Protein AF-A0A7S4MH62-F1 (afdb_monomer)

Radius of gyration: 43.9 Å; Cα contacts (8 Å, |Δi|>4): 66; chains: 1; bounding box: 117×34×94 Å

Secondary structure (DSSP, 8-state):
-----------------------------------------------SS-----SEEEEE-SSSTT--EEEEEPTTS-EEEEE-----------------

Nearest PDB structures (foldseek):
  9baz-assembly1_B  TM=7.463E-01  e=9.242E-01  Neurospora crassa
  8c91-assembly1_C  TM=3.946E-01  e=3.811E+00  Escherichia coli
  9c3c-assembly1_d  TM=2.521E-01  e=7.056E+00  Oryctolagus cuniculus

Organism: NCBI:txid265563

Solvent-accessible surface area (backbone atoms only — not comparable to full-atom values): 7551 Å² total; per-residue (Å²): 141,86,86,79,89,89,85,84,83,91,82,82,88,84,89,80,90,73,91,76,92,74,77,93,72,84,77,76,75,73,77,72,71,72,72,75,75,75,73,84,81,83,83,84,91,79,83,92,69,79,57,87,52,68,87,48,71,48,77,44,62,81,89,44,88,97,43,66,27,39,44,33,40,30,55,91,75,51,76,48,78,44,80,72,81,80,79,94,75,84,80,78,84,75,79,82,86,73,90,132

Structure (mmCIF, N/CA/C/O backbone):
data_AF-A0A7S4MH62-F1
#
_entry.id   AF-A0A7S4MH62-F1
#
loop_
_atom_site.group_PDB
_atom_site.id
_atom_site.type_symbol
_atom_site.label_atom_id
_atom_site.label_alt_id
_atom_site.label_comp_id
_atom_site.label_asym_id
_atom_site.label_entity_id
_atom_site.label_seq_id
_atom_site.pdbx_PDB_ins_code
_atom_site.Cartn_x
_atom_site.Cartn_y
_atom_site.Cartn_z
_atom_site.occupancy
_atom_site.B_iso_or_equiv
_atom_site.auth_seq_id
_atom_site.auth_comp_id
_atom_site.auth_asym_id
_atom_site.auth_atom_id
_atom_site.pdbx_PDB_model_num
ATOM 1 N N . ALA A 1 1 ? 18.637 -13.936 -69.539 1.00 49.28 1 ALA A N 1
ATOM 2 C CA . ALA A 1 1 ? 19.839 -13.771 -70.380 1.00 49.28 1 ALA A CA 1
ATOM 3 C C . ALA A 1 1 ? 20.825 -12.861 -69.649 1.00 49.28 1 ALA A C 1
ATOM 5 O O . ALA A 1 1 ? 20.442 -11.755 -69.297 1.00 49.28 1 ALA A O 1
ATOM 6 N N . ARG A 1 2 ? 22.038 -13.340 -69.341 1.00 58.28 2 ARG A N 1
ATOM 7 C CA . ARG A 1 2 ? 23.136 -12.544 -68.757 1.00 58.28 2 ARG A CA 1
ATOM 8 C C . ARG A 1 2 ? 24.295 -12.514 -69.757 1.00 58.28 2 ARG A C 1
ATOM 10 O O . ARG A 1 2 ? 24.668 -13.584 -70.233 1.00 58.28 2 ARG A O 1
ATOM 17 N N . PRO A 1 3 ? 24.888 -11.345 -70.011 1.00 51.72 3 PRO A N 1
ATOM 18 C CA . PRO A 1 3 ? 26.290 -11.241 -70.414 1.00 51.72 3 PRO A CA 1
ATOM 19 C C . PRO A 1 3 ? 27.012 -10.219 -69.509 1.00 51.72 3 PRO A C 1
ATOM 21 O O . PRO A 1 3 ? 26.369 -9.414 -68.848 1.00 51.72 3 PRO A O 1
ATOM 24 N N . ALA A 1 4 ? 28.327 -10.136 -69.382 1.00 48.19 4 ALA A N 1
ATOM 25 C CA . ALA A 1 4 ? 29.449 -10.988 -69.731 1.00 48.19 4 ALA A CA 1
ATOM 26 C C . ALA A 1 4 ? 30.578 -10.588 -68.761 1.00 48.19 4 ALA A C 1
ATOM 28 O O . ALA A 1 4 ? 30.676 -9.436 -68.337 1.00 48.19 4 ALA A O 1
ATOM 29 N N . SER A 1 5 ? 31.411 -11.552 -68.389 1.00 50.75 5 SER A N 1
ATOM 30 C CA . SER A 1 5 ? 32.606 -11.351 -67.577 1.00 50.75 5 SER A CA 1
ATOM 31 C C . SER A 1 5 ? 33.670 -10.581 -68.361 1.00 50.75 5 SER A C 1
ATOM 33 O O . SER A 1 5 ? 34.098 -11.048 -69.414 1.00 50.75 5 SER A O 1
ATOM 35 N N . ASN A 1 6 ? 34.156 -9.462 -67.819 1.00 52.97 6 ASN A N 1
ATOM 36 C CA . ASN A 1 6 ? 35.371 -8.815 -68.310 1.00 52.97 6 ASN A CA 1
ATOM 37 C C . ASN A 1 6 ? 36.582 -9.306 -67.510 1.00 52.97 6 ASN A C 1
ATOM 39 O O . ASN A 1 6 ? 36.717 -9.053 -66.315 1.00 52.97 6 ASN A O 1
ATOM 43 N N . ARG A 1 7 ? 37.448 -10.039 -68.211 1.00 52.00 7 ARG A N 1
ATOM 44 C CA . ARG A 1 7 ? 38.735 -10.582 -67.777 1.00 52.00 7 ARG A CA 1
ATOM 45 C C . ARG A 1 7 ? 39.828 -9.877 -68.583 1.00 52.00 7 ARG A C 1
ATOM 47 O O . ARG A 1 7 ? 39.951 -10.156 -69.766 1.00 52.00 7 ARG A O 1
ATOM 54 N N . TYR A 1 8 ? 40.631 -9.034 -67.940 1.00 47.50 8 TYR A N 1
ATOM 55 C CA . TYR A 1 8 ? 41.924 -8.537 -68.438 1.00 47.50 8 TYR A CA 1
ATOM 56 C C . TYR A 1 8 ? 42.831 -8.373 -67.207 1.00 47.50 8 TYR A C 1
ATOM 58 O O . TYR A 1 8 ? 42.477 -7.654 -66.283 1.00 47.50 8 TYR A O 1
ATOM 66 N N . GLN A 1 9 ? 43.797 -9.264 -66.971 1.00 56.19 9 GLN A N 1
ATOM 67 C CA . GLN A 1 9 ? 45.132 -9.402 -67.583 1.00 56.19 9 GLN A CA 1
ATOM 68 C C . GLN A 1 9 ? 46.219 -8.881 -66.628 1.00 56.19 9 GLN A C 1
ATOM 70 O O . GLN A 1 9 ? 46.531 -7.699 -66.547 1.00 56.19 9 GLN A O 1
ATOM 75 N N . HIS A 1 10 ? 46.773 -9.853 -65.905 1.00 49.59 10 HIS A N 1
ATOM 76 C CA . HIS A 1 10 ? 48.007 -9.827 -65.131 1.00 49.59 10 HIS A CA 1
ATOM 77 C C . HIS A 1 10 ? 49.167 -9.240 -65.950 1.00 49.59 10 HIS A C 1
ATOM 79 O O . HIS A 1 10 ? 49.477 -9.771 -67.011 1.00 49.59 10 HIS A O 1
ATOM 85 N N . HIS A 1 11 ? 49.850 -8.218 -65.434 1.00 54.53 11 HIS A N 1
ATOM 86 C CA . HIS A 1 11 ? 51.211 -7.870 -65.853 1.00 54.53 11 HIS A CA 1
ATOM 87 C C . HIS A 1 11 ? 52.087 -7.835 -64.599 1.00 54.53 11 HIS A C 1
ATOM 89 O O . HIS A 1 11 ? 51.821 -7.083 -63.664 1.00 54.53 11 HIS A O 1
ATOM 95 N N . GLN A 1 12 ? 53.082 -8.720 -64.553 1.00 50.81 12 GLN A N 1
ATOM 96 C CA . GLN A 1 12 ? 54.107 -8.777 -63.515 1.00 50.81 12 GLN A CA 1
ATOM 97 C C . GLN A 1 12 ? 55.480 -8.407 -64.107 1.00 50.81 12 GLN A C 1
ATOM 99 O O . GLN A 1 12 ? 55.818 -8.887 -65.186 1.00 50.81 12 GLN A O 1
ATOM 104 N N . GLN A 1 13 ? 56.266 -7.700 -63.274 1.00 44.28 13 GLN A N 1
ATOM 105 C CA . GLN A 1 13 ? 57.746 -7.613 -63.177 1.00 44.28 13 GLN A CA 1
ATOM 106 C C . GLN A 1 13 ? 58.492 -6.507 -63.966 1.00 44.28 13 GLN A C 1
ATOM 108 O O . GLN A 1 13 ? 57.982 -6.078 -64.997 1.00 44.28 13 GLN A O 1
ATOM 113 N N . PRO A 1 14 ? 59.720 -6.076 -63.551 1.00 50.12 14 PRO A N 1
ATOM 114 C CA . PRO A 1 14 ? 60.541 -6.492 -62.394 1.00 50.12 14 PRO A CA 1
ATOM 115 C C . PRO A 1 14 ? 61.070 -5.359 -61.472 1.00 50.12 14 PRO A C 1
ATOM 117 O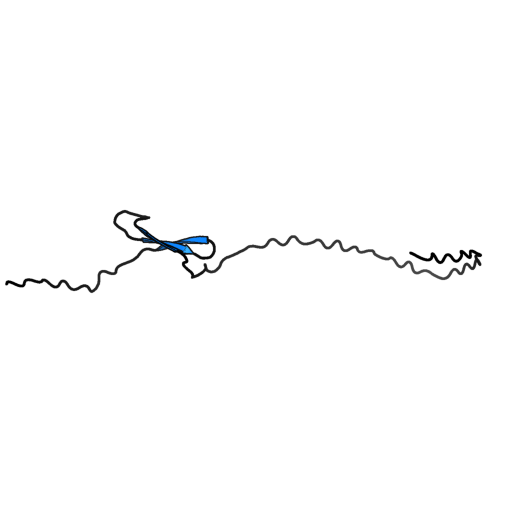 O . PRO A 1 14 ? 61.002 -4.166 -61.755 1.00 50.12 14 PRO A O 1
ATOM 120 N N . ASN A 1 15 ? 61.647 -5.810 -60.351 1.00 42.16 15 ASN A N 1
ATOM 121 C CA . ASN A 1 15 ? 62.368 -5.068 -59.315 1.00 42.16 15 ASN A CA 1
ATOM 122 C C . ASN A 1 15 ? 63.586 -4.277 -59.831 1.00 42.16 15 ASN A C 1
ATOM 124 O O . ASN A 1 15 ? 64.494 -4.865 -60.418 1.00 42.16 15 ASN A O 1
ATOM 128 N N . HIS A 1 16 ? 63.707 -3.006 -59.430 1.00 52.31 16 HIS A N 1
ATOM 129 C CA . HIS A 1 16 ? 65.003 -2.330 -59.334 1.00 52.31 16 HIS A CA 1
ATOM 130 C C . HIS A 1 16 ? 65.352 -2.027 -57.880 1.00 52.31 16 HIS A C 1
ATOM 132 O O . HIS A 1 16 ? 64.758 -1.193 -57.201 1.00 52.31 16 HIS A O 1
ATOM 138 N N . HIS A 1 17 ? 66.360 -2.765 -57.437 1.00 49.94 17 HIS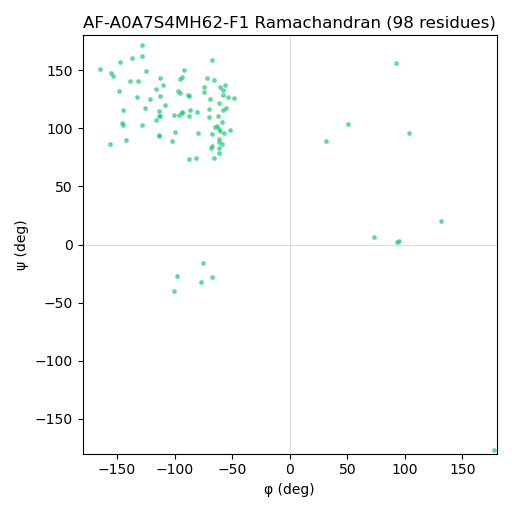 A N 1
ATOM 139 C CA . HIS A 1 17 ? 67.082 -2.643 -56.190 1.00 49.94 17 HIS A CA 1
ATOM 140 C C . HIS A 1 17 ? 67.704 -1.243 -56.079 1.00 49.94 17 HIS A C 1
ATOM 142 O O . HIS A 1 17 ? 68.592 -0.887 -56.854 1.00 49.94 17 HIS A O 1
ATOM 148 N N . ARG A 1 18 ? 67.274 -0.444 -55.100 1.00 50.00 18 ARG A N 1
ATOM 149 C CA . ARG A 1 18 ? 68.056 0.711 -54.654 1.00 50.00 18 ARG A CA 1
ATOM 150 C C . ARG A 1 18 ? 67.944 0.853 -53.145 1.00 50.00 18 ARG A C 1
ATOM 152 O O . ARG A 1 18 ? 67.058 1.523 -52.627 1.00 50.00 18 ARG A O 1
ATOM 159 N N . GLN A 1 19 ? 68.870 0.199 -52.453 1.00 51.53 19 GLN A N 1
ATOM 160 C CA . GLN A 1 19 ? 69.159 0.489 -51.058 1.00 51.53 19 GLN A CA 1
ATOM 161 C C . GLN A 1 19 ? 69.654 1.937 -50.955 1.00 51.53 19 GLN A C 1
ATOM 163 O O . GLN A 1 19 ? 70.642 2.319 -51.584 1.00 51.53 19 GLN A O 1
ATOM 168 N N . LYS A 1 20 ? 68.953 2.750 -50.166 1.00 50.22 20 LYS A N 1
ATOM 169 C CA . LYS A 1 20 ? 69.487 3.986 -49.601 1.00 50.22 20 LYS A CA 1
ATOM 170 C C . LYS A 1 20 ? 69.238 3.956 -48.104 1.00 50.22 20 LYS A C 1
ATOM 172 O O . LYS A 1 20 ? 68.123 4.164 -47.642 1.00 50.22 20 LYS A O 1
ATOM 177 N N . SER A 1 21 ? 70.304 3.661 -47.380 1.00 50.91 21 SER A N 1
ATOM 178 C CA . SER A 1 21 ? 70.409 3.811 -45.940 1.00 50.91 21 SER A CA 1
ATOM 179 C C . SER A 1 21 ? 70.449 5.299 -45.608 1.00 50.91 21 SER A C 1
ATOM 181 O O . SER A 1 21 ? 71.407 5.970 -45.984 1.00 50.91 21 SER A O 1
ATOM 183 N N . THR A 1 22 ? 69.456 5.811 -44.886 1.00 47.34 22 THR A N 1
ATOM 184 C CA . THR A 1 22 ? 69.601 7.052 -44.115 1.00 47.34 22 THR A CA 1
ATOM 185 C C . THR A 1 22 ? 68.785 6.952 -42.831 1.00 47.34 22 THR A C 1
ATOM 187 O O . THR A 1 22 ? 67.566 6.848 -42.876 1.00 47.34 22 THR A O 1
ATOM 190 N N . SER A 1 23 ? 69.519 6.980 -41.716 1.00 43.53 23 SER A N 1
ATOM 191 C CA . SER A 1 23 ? 69.148 7.524 -40.404 1.00 43.53 23 SER A CA 1
ATOM 192 C C . SER A 1 23 ? 67.814 7.099 -39.778 1.00 43.53 23 SER A C 1
ATOM 194 O O . SER A 1 23 ? 66.765 7.661 -40.065 1.00 43.53 23 SER A O 1
ATOM 196 N N . SER A 1 24 ? 67.923 6.199 -38.796 1.00 53.28 24 SER A N 1
ATOM 197 C CA . SER A 1 24 ? 67.531 6.474 -37.405 1.00 53.28 24 SER A CA 1
ATOM 198 C C . SER A 1 24 ? 66.359 7.448 -37.217 1.00 53.28 24 SER A C 1
ATOM 200 O O . SER A 1 24 ? 66.561 8.632 -36.965 1.00 53.28 24 SER A O 1
ATOM 202 N N . SER A 1 25 ? 65.156 6.896 -37.205 1.00 43.53 25 SER A N 1
ATOM 203 C CA . SER A 1 25 ? 64.220 7.145 -36.116 1.00 43.53 25 SER A CA 1
ATOM 204 C C . SER A 1 25 ? 63.459 5.849 -35.935 1.00 43.53 25 SER A C 1
ATOM 206 O O . SER A 1 25 ? 62.614 5.494 -36.751 1.00 43.53 25 SER A O 1
ATOM 208 N N . ALA A 1 26 ? 63.821 5.092 -34.901 1.00 52.81 26 ALA A N 1
ATOM 209 C CA . ALA A 1 26 ? 62.872 4.157 -34.340 1.00 52.81 26 ALA A CA 1
ATOM 210 C C . ALA A 1 26 ? 61.700 5.022 -33.868 1.00 52.81 26 ALA A C 1
ATOM 212 O O . ALA A 1 26 ? 61.773 5.651 -32.815 1.00 52.81 26 ALA A O 1
ATOM 213 N N . GLU A 1 27 ? 60.651 5.120 -34.683 1.00 51.66 27 GLU A N 1
ATOM 214 C CA . GLU A 1 27 ? 59.328 5.357 -34.138 1.00 51.66 27 GLU A CA 1
ATOM 215 C C . GLU A 1 27 ? 59.058 4.151 -33.249 1.00 51.66 27 GLU A C 1
ATOM 217 O O . GLU A 1 27 ? 58.611 3.091 -33.690 1.00 51.66 27 GLU A O 1
ATOM 222 N N . SER A 1 28 ? 59.431 4.292 -31.981 1.00 49.69 28 SER A N 1
ATOM 223 C CA . SER A 1 28 ? 58.817 3.545 -30.907 1.00 49.69 28 SER A CA 1
ATOM 224 C C . SER A 1 28 ? 57.342 3.910 -30.975 1.00 49.69 28 SER A C 1
ATOM 226 O O . SER A 1 28 ? 56.903 4.876 -30.358 1.00 49.69 28 SER A O 1
ATOM 228 N N . VAL A 1 29 ? 56.582 3.182 -31.795 1.00 57.34 29 VAL A N 1
ATOM 229 C CA . VAL A 1 29 ? 55.134 3.137 -31.671 1.00 57.34 29 VAL A CA 1
ATOM 230 C C . VAL A 1 29 ? 54.911 2.426 -30.353 1.00 57.34 29 VAL A C 1
ATOM 232 O O . VAL A 1 29 ? 54.803 1.204 -30.270 1.00 57.34 29 VAL A O 1
ATOM 235 N N . GLU A 1 30 ? 54.949 3.218 -29.292 1.00 55.06 30 GLU A N 1
ATOM 236 C CA . GLU A 1 30 ? 54.401 2.865 -28.012 1.00 55.06 30 GLU A CA 1
ATOM 237 C C . GLU A 1 30 ? 52.912 2.668 -28.283 1.00 55.06 30 GLU A C 1
ATOM 239 O O . GLU A 1 30 ? 52.107 3.597 -28.234 1.00 55.06 30 GLU A O 1
ATOM 244 N N . THR A 1 31 ? 52.532 1.445 -28.656 1.00 54.88 31 THR A N 1
ATOM 245 C CA . THR A 1 31 ? 51.161 0.987 -28.500 1.00 54.88 31 THR A CA 1
ATOM 246 C C . THR A 1 31 ? 50.913 0.932 -27.001 1.00 54.88 31 THR A C 1
ATOM 248 O O . THR A 1 31 ? 50.855 -0.139 -26.400 1.00 54.88 31 THR A O 1
ATOM 251 N N . MET A 1 32 ? 50.746 2.105 -26.389 1.00 56.38 32 MET A N 1
ATOM 252 C CA . MET A 1 32 ? 49.836 2.260 -25.278 1.00 56.38 32 MET A CA 1
ATOM 253 C C . MET A 1 32 ? 48.458 1.919 -25.842 1.00 56.38 32 MET A C 1
ATOM 255 O O . MET A 1 32 ? 47.641 2.786 -26.147 1.00 56.38 32 MET A O 1
ATOM 259 N N . ALA A 1 33 ? 48.179 0.622 -25.976 1.00 57.56 33 ALA A N 1
ATOM 260 C CA . ALA A 1 33 ? 46.844 0.155 -25.691 1.00 57.56 33 ALA A CA 1
ATOM 261 C C . ALA A 1 33 ? 46.649 0.489 -24.213 1.00 57.56 33 ALA A C 1
ATOM 263 O O . ALA A 1 33 ? 46.927 -0.324 -23.332 1.00 57.56 33 ALA A O 1
ATOM 264 N N . ALA A 1 34 ? 46.267 1.741 -23.943 1.00 59.12 34 ALA A N 1
ATOM 265 C CA . ALA A 1 34 ? 45.575 2.086 -22.729 1.00 59.12 34 ALA A CA 1
ATOM 266 C C . ALA A 1 34 ? 44.419 1.099 -22.699 1.00 59.12 34 ALA A C 1
ATOM 268 O O . ALA A 1 34 ? 43.471 1.240 -23.461 1.00 59.12 34 ALA A O 1
ATOM 269 N N . ASN A 1 35 ? 44.575 0.022 -21.934 1.00 60.00 35 ASN A N 1
ATOM 270 C CA . ASN A 1 35 ? 43.468 -0.821 -21.558 1.00 60.00 35 ASN A CA 1
ATOM 271 C C . ASN A 1 35 ? 42.552 0.153 -20.822 1.00 60.00 35 ASN A C 1
ATOM 273 O O . ASN A 1 35 ? 42.957 0.598 -19.741 1.00 60.00 35 ASN A O 1
ATOM 277 N N . PRO A 1 36 ? 41.422 0.609 -21.405 1.00 63.22 36 PRO A N 1
ATOM 278 C CA . PRO A 1 36 ? 40.518 1.408 -20.618 1.00 63.22 36 PRO A CA 1
ATOM 279 C C . PRO A 1 36 ? 40.039 0.427 -19.561 1.00 63.22 36 PRO A C 1
ATOM 281 O O . PRO A 1 36 ? 39.241 -0.461 -19.844 1.00 63.22 36 PRO A O 1
ATOM 284 N N . THR A 1 37 ? 40.605 0.515 -18.360 1.00 64.56 37 THR A N 1
ATOM 285 C CA . THR A 1 37 ? 40.038 -0.119 -17.185 1.00 64.56 37 THR A CA 1
ATOM 286 C C . THR A 1 37 ? 38.646 0.472 -17.108 1.00 64.56 37 THR A C 1
ATOM 288 O O . THR A 1 37 ? 38.484 1.624 -16.703 1.00 64.56 37 THR A O 1
ATOM 291 N N . VAL A 1 38 ? 37.665 -0.247 -17.651 1.00 67.56 38 VAL A N 1
ATOM 292 C CA . VAL A 1 38 ? 36.276 0.171 -17.618 1.00 67.56 38 VAL A CA 1
ATOM 293 C C . VAL A 1 38 ? 35.929 0.083 -16.148 1.00 67.56 38 VAL A C 1
ATOM 295 O O . VAL A 1 38 ? 35.711 -1.003 -15.620 1.00 67.56 38 VAL A O 1
ATOM 298 N N . SER A 1 39 ? 36.033 1.211 -15.454 1.00 75.12 39 SER A N 1
ATOM 299 C CA . SER A 1 39 ? 35.696 1.287 -14.045 1.00 75.12 39 SER A CA 1
ATOM 300 C C . SER A 1 39 ? 34.262 0.795 -13.909 1.00 75.12 39 SER A C 1
ATOM 302 O O . SER A 1 39 ? 33.354 1.374 -14.507 1.00 75.12 39 SER A O 1
ATOM 304 N N . GLU A 1 40 ? 34.059 -0.297 -13.175 1.00 84.88 40 GLU A N 1
ATOM 305 C CA . GLU A 1 40 ? 32.719 -0.802 -12.905 1.00 84.88 40 GLU A CA 1
ATOM 306 C C . GLU A 1 40 ? 31.950 0.262 -12.117 1.00 84.88 40 GLU A C 1
ATOM 308 O O . GLU A 1 40 ? 32.251 0.550 -10.956 1.00 84.88 40 GLU A O 1
ATOM 313 N N . LEU A 1 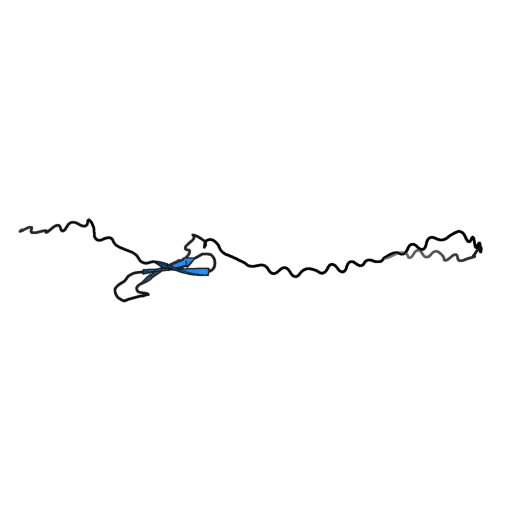41 ? 30.960 0.877 -12.761 1.00 84.94 41 LEU A N 1
ATOM 314 C CA . LEU A 1 41 ? 30.076 1.829 -12.106 1.00 84.94 41 LEU A CA 1
ATOM 315 C C . LEU A 1 41 ? 29.012 1.055 -11.328 1.00 84.94 41 LEU A C 1
ATOM 317 O O . LEU A 1 41 ? 28.158 0.389 -11.911 1.00 84.94 41 LEU A O 1
ATOM 321 N N . LYS A 1 42 ? 29.048 1.170 -10.000 1.00 89.19 42 LYS A N 1
ATOM 322 C CA . LYS A 1 42 ? 27.963 0.715 -9.126 1.00 89.19 42 LYS A CA 1
ATOM 323 C C . LYS A 1 42 ? 27.039 1.893 -8.857 1.00 89.19 42 LYS A C 1
ATOM 325 O O . LYS A 1 42 ? 27.448 2.870 -8.234 1.00 89.19 42 LYS A O 1
ATOM 330 N N . LEU A 1 43 ? 25.810 1.803 -9.350 1.00 92.81 43 LEU A N 1
ATOM 331 C CA . LEU A 1 43 ? 24.778 2.810 -9.127 1.00 92.81 43 LEU A CA 1
ATOM 332 C C . LEU A 1 43 ? 23.900 2.402 -7.943 1.00 92.81 43 LEU A C 1
ATOM 334 O O . LEU A 1 43 ? 23.585 1.225 -7.776 1.00 92.81 43 LEU A O 1
ATOM 338 N N . LEU A 1 44 ? 23.501 3.390 -7.144 1.00 95.50 44 LEU A N 1
ATOM 339 C CA . LEU A 1 44 ? 22.498 3.239 -6.098 1.00 95.50 44 LEU A CA 1
ATOM 340 C C . LEU A 1 44 ? 21.230 3.959 -6.548 1.00 95.50 44 LEU A C 1
ATOM 342 O O . LEU A 1 44 ? 21.259 5.168 -6.777 1.00 95.50 44 LEU A O 1
ATOM 346 N N . ASP A 1 45 ? 20.137 3.213 -6.663 1.00 92.94 45 ASP A N 1
ATOM 347 C CA . ASP A 1 45 ? 18.825 3.785 -6.941 1.00 92.94 45 ASP A CA 1
ATOM 348 C C . ASP A 1 45 ? 18.142 4.189 -5.627 1.00 92.94 45 ASP A C 1
ATOM 350 O O . ASP A 1 45 ? 18.064 3.398 -4.684 1.00 92.94 45 ASP A O 1
ATOM 354 N N . LEU A 1 46 ? 17.683 5.439 -5.552 1.00 94.12 46 LEU A N 1
ATOM 355 C CA . LEU A 1 46 ? 17.034 6.022 -4.381 1.00 94.12 46 LEU A CA 1
ATOM 356 C C . LEU A 1 46 ? 15.764 6.753 -4.804 1.00 94.12 46 LEU A C 1
ATOM 358 O O . LEU A 1 46 ? 15.791 7.673 -5.619 1.00 94.12 46 LEU A O 1
ATOM 362 N N . THR A 1 47 ? 14.650 6.412 -4.158 1.00 90.81 47 THR A N 1
ATOM 363 C CA . THR A 1 47 ? 13.393 7.153 -4.295 1.00 90.81 47 THR A CA 1
ATOM 364 C C . THR A 1 47 ? 13.263 8.155 -3.152 1.00 90.81 47 THR A C 1
ATOM 366 O O . THR A 1 47 ? 13.069 7.767 -2.005 1.00 90.81 47 THR A O 1
ATOM 369 N N . LEU A 1 48 ? 13.344 9.454 -3.458 1.00 92.56 48 LEU A N 1
ATOM 370 C CA . LEU A 1 48 ? 13.205 10.516 -2.448 1.00 92.56 48 LEU A CA 1
ATOM 371 C C . LEU A 1 48 ? 11.749 10.753 -2.029 1.00 92.56 48 LEU A C 1
ATOM 373 O O . LEU A 1 48 ? 11.475 11.144 -0.897 1.00 92.56 48 LEU A O 1
ATOM 377 N N . LYS A 1 49 ? 10.809 10.549 -2.955 1.00 90.69 49 LYS A N 1
ATOM 378 C CA . LYS A 1 49 ? 9.372 10.674 -2.717 1.00 90.69 49 LYS A CA 1
ATOM 379 C C . LYS A 1 49 ? 8.622 9.697 -3.610 1.00 90.69 49 LYS A C 1
ATOM 381 O O . LYS A 1 49 ? 8.873 9.646 -4.812 1.00 90.69 49 LYS A O 1
ATOM 386 N N . HIS A 1 50 ? 7.689 8.953 -3.027 1.00 87.25 50 HIS A N 1
ATOM 387 C CA . HIS A 1 50 ? 6.826 8.048 -3.781 1.00 87.25 50 HIS A CA 1
ATOM 388 C C . HIS A 1 50 ? 5.863 8.804 -4.705 1.00 87.25 50 HIS A C 1
ATOM 390 O O . HIS A 1 50 ? 5.560 9.986 -4.500 1.00 87.25 50 HIS A O 1
ATOM 396 N N . ALA A 1 51 ? 5.362 8.111 -5.730 1.00 89.00 51 ALA A N 1
ATOM 397 C CA . ALA A 1 51 ? 4.369 8.679 -6.628 1.00 89.00 51 ALA A CA 1
ATOM 398 C C . ALA A 1 51 ? 3.095 9.057 -5.857 1.00 89.00 51 ALA A C 1
ATOM 400 O O . ALA A 1 51 ? 2.579 8.280 -5.057 1.00 89.00 51 ALA A O 1
ATOM 401 N N . GLY A 1 52 ? 2.555 10.246 -6.133 1.00 88.00 52 GLY A N 1
ATOM 402 C CA . GLY A 1 52 ? 1.358 10.743 -5.446 1.00 88.00 52 GLY A CA 1
ATOM 403 C C . GLY A 1 52 ? 0.046 10.087 -5.893 1.00 88.00 52 GLY A C 1
ATOM 404 O O . GLY A 1 52 ? -0.955 10.201 -5.193 1.00 88.00 52 GLY A O 1
ATOM 405 N N . SER A 1 53 ? 0.034 9.401 -7.039 1.00 95.50 53 SER A N 1
ATOM 406 C CA . SER A 1 53 ? -1.174 8.779 -7.596 1.00 95.50 53 SER A CA 1
ATOM 407 C C . SER A 1 53 ? -1.572 7.505 -6.842 1.00 95.50 53 SER A C 1
ATOM 409 O O . SER A 1 53 ? -0.722 6.649 -6.573 1.00 95.50 53 SER A O 1
ATOM 411 N N . ILE A 1 54 ? -2.871 7.375 -6.551 1.00 96.00 54 ILE A N 1
ATOM 412 C CA . ILE A 1 54 ? -3.510 6.195 -5.948 1.00 96.00 54 ILE A CA 1
ATOM 413 C C . ILE A 1 54 ? -4.458 5.572 -6.988 1.00 96.00 54 ILE A C 1
ATOM 415 O O . ILE A 1 54 ? -5.601 6.012 -7.101 1.00 96.00 54 ILE A O 1
ATOM 419 N N . PRO A 1 55 ? -4.008 4.585 -7.784 1.00 96.19 55 PRO A N 1
ATOM 420 C CA . PRO A 1 55 ? -4.856 3.901 -8.766 1.00 96.19 55 PRO A CA 1
ATOM 421 C C . PRO A 1 55 ? -5.974 3.041 -8.161 1.00 96.19 55 PRO A C 1
ATOM 423 O O . PRO A 1 55 ? -6.981 2.814 -8.824 1.00 96.19 55 PRO A O 1
ATOM 426 N N . SER A 1 56 ? -5.791 2.515 -6.947 1.00 97.06 56 SER A N 1
ATOM 427 C CA . SER A 1 56 ? -6.780 1.665 -6.280 1.00 97.06 56 SER A CA 1
ATOM 428 C C . SER A 1 56 ? -6.641 1.755 -4.765 1.00 97.06 56 SER A C 1
ATOM 430 O O . SER A 1 56 ? -5.527 1.871 -4.239 1.00 97.06 56 SER A O 1
ATOM 432 N N . SER A 1 57 ? -7.775 1.682 -4.073 1.00 97.44 57 SER A N 1
ATOM 433 C CA . SER A 1 57 ? -7.849 1.626 -2.620 1.00 97.44 57 SER A CA 1
ATOM 434 C C . SER A 1 57 ? -9.044 0.803 -2.150 1.00 97.44 57 SER A C 1
ATOM 436 O O . SER A 1 57 ? -10.027 0.616 -2.869 1.00 97.44 57 SER A O 1
ATOM 438 N N . VAL A 1 58 ? -8.949 0.306 -0.920 1.00 97.69 58 VAL A N 1
ATOM 439 C CA . VAL A 1 58 ? -10.017 -0.419 -0.233 1.00 97.69 58 VAL A CA 1
ATOM 440 C C . VAL A 1 58 ? -10.079 0.028 1.224 1.00 97.69 58 VAL A C 1
ATOM 442 O O . VAL A 1 58 ? -9.045 0.267 1.851 1.00 97.69 58 VAL A O 1
ATOM 445 N N . MET A 1 59 ? -11.296 0.160 1.752 1.00 97.25 59 MET A N 1
ATOM 446 C CA . MET A 1 59 ? -11.523 0.415 3.174 1.00 97.25 59 MET A CA 1
ATOM 447 C C . MET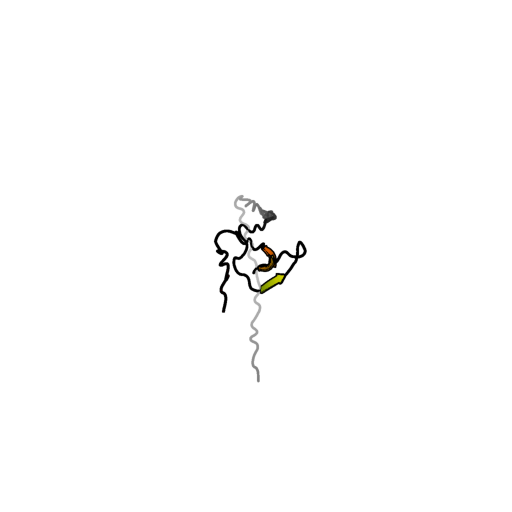 A 1 59 ? -11.747 -0.892 3.926 1.00 97.25 59 MET A C 1
ATOM 449 O O . MET A 1 59 ? -12.366 -1.817 3.397 1.00 97.25 59 MET A O 1
ATOM 453 N N . GLY A 1 60 ? -11.264 -0.958 5.160 1.00 95.81 60 GLY A N 1
ATOM 454 C CA . GLY A 1 60 ? -11.457 -2.118 6.015 1.00 95.81 60 GLY A CA 1
ATOM 455 C C . GLY A 1 60 ? -10.760 -1.990 7.359 1.00 95.81 60 GLY A C 1
ATOM 456 O O . GLY A 1 60 ? -10.152 -0.972 7.681 1.00 95.81 60 GLY A O 1
ATOM 457 N N . GLU A 1 61 ? -10.858 -3.057 8.143 1.00 95.69 61 GLU A N 1
ATOM 458 C CA . GLU A 1 61 ? -10.209 -3.180 9.445 1.00 95.69 61 GLU A CA 1
ATOM 459 C C . GLU A 1 61 ? -8.941 -4.019 9.277 1.00 95.69 61 GLU A C 1
ATOM 461 O O . GLU A 1 61 ? -9.008 -5.247 9.218 1.00 95.69 61 GLU A O 1
ATOM 466 N N . PHE A 1 62 ? -7.785 -3.365 9.136 1.00 96.12 62 PHE A N 1
ATOM 467 C CA . PHE A 1 62 ? -6.528 -4.059 8.832 1.00 96.12 62 PHE A CA 1
ATOM 468 C C . PHE A 1 62 ? -5.652 -4.244 10.070 1.00 96.12 62 PHE A C 1
ATOM 470 O O . PHE A 1 62 ? -5.046 -5.302 10.235 1.00 96.12 62 PHE A O 1
ATOM 477 N N . THR A 1 63 ? -5.580 -3.244 10.953 1.00 95.25 63 THR A N 1
ATOM 478 C CA . THR A 1 63 ? -4.735 -3.315 12.159 1.00 95.25 63 THR A CA 1
ATOM 479 C C . THR A 1 63 ? -5.484 -3.708 13.425 1.00 95.25 63 THR A C 1
ATOM 481 O O . THR A 1 63 ? -4.872 -4.233 14.353 1.00 95.25 63 THR A O 1
ATOM 484 N N . SER A 1 64 ? -6.788 -3.432 13.508 1.00 92.44 64 SER A N 1
ATOM 485 C CA . SER A 1 64 ? -7.603 -3.745 14.687 1.00 92.44 64 SER A CA 1
ATOM 486 C C . SER A 1 64 ? -9.095 -3.671 14.389 1.00 92.44 64 SER A C 1
ATOM 488 O O . SER A 1 64 ? -9.532 -2.891 13.545 1.00 92.44 64 SER A O 1
ATOM 490 N N . THR A 1 65 ? -9.874 -4.463 15.125 1.00 94.62 65 THR A N 1
ATOM 491 C CA . THR A 1 65 ? -11.332 -4.492 15.001 1.00 94.62 65 THR A CA 1
ATOM 492 C C . THR A 1 65 ? -11.964 -3.168 15.428 1.00 94.62 65 THR A C 1
ATOM 494 O O . THR A 1 65 ? -11.530 -2.547 16.401 1.00 94.62 65 THR A O 1
ATOM 497 N N . GLY A 1 66 ? -12.999 -2.737 14.710 1.00 89.88 66 GLY A N 1
ATOM 498 C CA . GLY A 1 66 ? -13.700 -1.475 14.947 1.00 89.88 66 GLY A CA 1
ATOM 499 C C . GLY A 1 66 ? -12.920 -0.231 14.514 1.00 89.88 66 GLY A C 1
ATOM 500 O O . GLY A 1 66 ? -13.357 0.885 14.796 1.00 89.88 66 GLY A O 1
ATOM 501 N N . ARG A 1 67 ? -11.767 -0.389 13.847 1.00 89.81 67 ARG A N 1
ATOM 502 C CA . ARG A 1 67 ? -10.984 0.723 13.294 1.00 89.81 67 ARG A CA 1
ATOM 503 C C . ARG A 1 67 ? -10.922 0.639 11.776 1.00 89.81 67 ARG A C 1
ATOM 505 O O . ARG A 1 67 ? -10.196 -0.180 11.225 1.00 89.81 67 ARG A O 1
ATOM 512 N N . GLN A 1 68 ? -11.655 1.535 11.121 1.00 93.56 68 GLN A N 1
ATOM 513 C CA . GLN A 1 68 ? -11.622 1.685 9.669 1.00 93.56 68 GLN A CA 1
ATOM 514 C C . GLN A 1 68 ? -10.341 2.388 9.209 1.00 93.56 68 GLN A C 1
ATOM 516 O O . GLN A 1 68 ? -9.956 3.443 9.719 1.00 93.56 68 GLN A O 1
ATOM 521 N N . GLU A 1 69 ? -9.699 1.793 8.216 1.00 96.44 69 GLU A N 1
ATOM 522 C CA . GLU A 1 69 ? -8.445 2.221 7.608 1.00 96.44 69 GLU A CA 1
ATOM 523 C C . GLU A 1 69 ? -8.551 2.089 6.081 1.00 96.44 69 GLU A C 1
ATOM 525 O O . GLU A 1 69 ? -9.407 1.370 5.562 1.00 96.44 69 GLU A O 1
ATOM 530 N N . ILE A 1 70 ? -7.679 2.784 5.348 1.00 97.56 70 ILE A N 1
ATOM 531 C CA . ILE A 1 70 ? -7.624 2.729 3.882 1.00 97.56 70 ILE A CA 1
ATOM 532 C C . ILE A 1 70 ? -6.311 2.074 3.469 1.00 97.56 70 ILE A C 1
ATOM 534 O O . ILE A 1 70 ? -5.244 2.651 3.681 1.00 97.56 70 ILE A O 1
ATOM 538 N N . ALA A 1 71 ? -6.384 0.906 2.836 1.00 97.19 71 ALA A N 1
ATOM 539 C CA . ALA A 1 71 ? -5.249 0.308 2.145 1.00 97.19 71 ALA A CA 1
ATOM 540 C C . ALA A 1 71 ? -5.214 0.820 0.700 1.00 97.19 71 ALA A C 1
ATOM 542 O O . ALA A 1 71 ? -6.222 0.771 -0.007 1.00 97.19 71 ALA A O 1
ATOM 543 N N . ALA A 1 72 ? -4.065 1.324 0.257 1.00 97.06 72 ALA A N 1
ATOM 544 C CA . ALA A 1 72 ? -3.896 1.947 -1.050 1.00 97.06 72 ALA A CA 1
ATOM 545 C C . ALA A 1 72 ? -2.658 1.406 -1.769 1.00 97.06 72 ALA A C 1
ATOM 547 O O . ALA A 1 72 ? -1.598 1.226 -1.168 1.00 97.06 72 ALA A O 1
ATOM 548 N N . ILE A 1 73 ? -2.779 1.205 -3.079 1.00 96.25 73 ILE A N 1
ATOM 549 C CA . ILE A 1 73 ? -1.641 0.898 -3.950 1.00 96.25 73 ILE A CA 1
ATOM 550 C C . ILE A 1 73 ? -1.193 2.200 -4.606 1.00 96.25 73 ILE A C 1
ATOM 552 O O . ILE A 1 73 ? -2.019 2.935 -5.146 1.00 96.25 73 ILE A O 1
ATOM 556 N N . ARG A 1 74 ? 0.111 2.481 -4.587 1.00 93.31 74 ARG A N 1
ATOM 557 C CA . ARG A 1 74 ? 0.730 3.600 -5.303 1.00 93.31 74 ARG A CA 1
ATOM 558 C C . ARG A 1 74 ? 1.190 3.184 -6.686 1.00 93.31 74 ARG A C 1
ATOM 560 O O . ARG A 1 74 ? 1.659 2.067 -6.914 1.00 93.31 74 ARG A O 1
ATOM 567 N N . SER A 1 75 ? 1.168 4.148 -7.600 1.00 89.56 75 SER A N 1
ATOM 568 C CA . SER A 1 75 ? 1.937 4.018 -8.840 1.00 89.56 75 SER A CA 1
ATOM 569 C C . SER A 1 75 ? 3.422 3.815 -8.492 1.00 89.56 75 SER A C 1
ATOM 571 O O . SER A 1 75 ? 3.971 4.556 -7.684 1.00 89.56 75 SER A O 1
ATOM 573 N N . GLY A 1 76 ? 4.066 2.789 -9.047 1.00 87.38 76 GLY A N 1
ATOM 574 C CA . GLY A 1 76 ? 5.435 2.407 -8.663 1.00 87.38 76 GLY A CA 1
ATOM 575 C C . GLY A 1 76 ? 5.529 1.304 -7.600 1.00 87.38 76 GLY A C 1
ATOM 576 O O . GLY A 1 76 ? 6.633 0.941 -7.215 1.00 87.38 76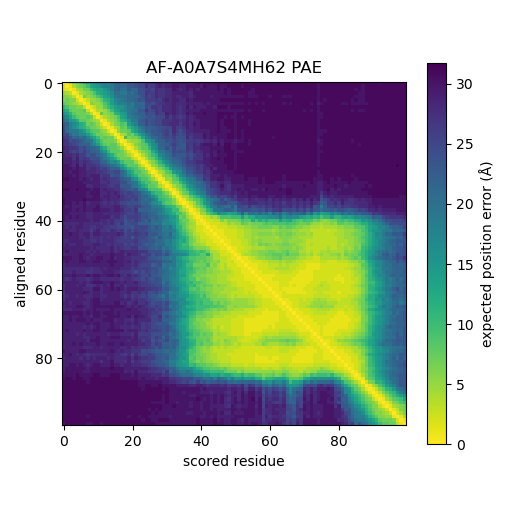 GLY A O 1
ATOM 577 N N . GLY A 1 77 ? 4.401 0.733 -7.162 1.00 88.31 77 GLY A N 1
ATOM 578 C CA . GLY A 1 77 ? 4.373 -0.555 -6.455 1.00 88.31 77 GLY A CA 1
ATOM 579 C C . GLY A 1 77 ? 4.424 -0.488 -4.929 1.00 88.31 77 GLY A C 1
ATOM 580 O O . GLY A 1 77 ? 4.403 -1.534 -4.287 1.00 88.31 77 GLY A O 1
ATOM 581 N N . ALA A 1 78 ? 4.451 0.707 -4.333 1.00 92.69 78 ALA A N 1
ATOM 582 C CA . ALA A 1 78 ? 4.315 0.837 -2.884 1.00 92.69 78 ALA A CA 1
ATOM 583 C C . ALA A 1 78 ? 2.875 0.534 -2.434 1.00 92.69 78 ALA A C 1
ATOM 585 O O . ALA A 1 78 ? 1.911 0.896 -3.115 1.00 92.69 78 ALA A O 1
ATOM 586 N N . VAL A 1 79 ? 2.740 -0.101 -1.270 1.00 94.81 79 VAL A N 1
ATOM 587 C CA . VAL A 1 79 ? 1.462 -0.305 -0.578 1.00 94.81 79 VAL A CA 1
ATOM 588 C C . VAL A 1 79 ? 1.491 0.525 0.696 1.00 94.81 79 VAL A C 1
ATOM 590 O O . VAL A 1 79 ? 2.439 0.438 1.474 1.00 94.81 79 VAL A O 1
ATOM 593 N N . GLU A 1 80 ? 0.463 1.340 0.896 1.00 95.69 80 GLU A N 1
ATOM 594 C CA . GLU A 1 80 ? 0.350 2.254 2.029 1.00 95.69 80 GLU A CA 1
ATOM 595 C C . GLU A 1 80 ? -0.954 2.006 2.789 1.00 95.69 80 GLU A C 1
ATOM 597 O O . GLU A 1 80 ? -1.967 1.618 2.202 1.00 95.69 80 GLU A O 1
ATOM 602 N N . LEU A 1 81 ? -0.924 2.251 4.100 1.00 96.56 81 LEU A N 1
ATOM 603 C CA . LEU A 1 81 ? -2.084 2.152 4.977 1.00 96.56 81 LEU A CA 1
ATOM 604 C C . LEU A 1 81 ? -2.322 3.498 5.662 1.00 96.56 81 LEU A C 1
ATOM 606 O O . LEU A 1 81 ? -1.429 4.030 6.323 1.00 96.56 81 LEU A O 1
ATOM 610 N N . TYR A 1 82 ? -3.533 4.027 5.522 1.00 95.38 82 TYR A N 1
ATOM 611 C CA . TYR A 1 82 ? -3.946 5.289 6.123 1.00 95.38 82 TYR A CA 1
ATOM 612 C C . TYR A 1 82 ? -4.951 5.062 7.235 1.00 95.38 82 TYR A C 1
ATOM 614 O O . TYR A 1 82 ? -5.920 4.318 7.075 1.00 95.38 82 TYR A O 1
ATOM 622 N N . ARG A 1 83 ? -4.761 5.791 8.332 1.00 92.88 83 ARG A N 1
ATOM 623 C CA . ARG A 1 83 ? -5.743 5.898 9.403 1.00 92.88 83 ARG A CA 1
ATOM 624 C C . ARG A 1 83 ? -6.593 7.145 9.198 1.00 92.88 83 ARG A C 1
ATOM 626 O O . ARG A 1 83 ? -6.056 8.233 9.010 1.00 92.88 83 ARG A O 1
ATOM 633 N N . ILE A 1 84 ? -7.909 6.975 9.261 1.00 87.69 84 ILE A N 1
ATOM 634 C CA . ILE A 1 84 ? -8.853 8.090 9.289 1.00 87.69 84 ILE A CA 1
ATOM 635 C C . ILE A 1 84 ? -9.001 8.509 10.751 1.00 87.69 84 ILE A C 1
ATOM 637 O O . ILE A 1 84 ? -9.475 7.734 11.579 1.00 87.69 84 ILE A O 1
ATOM 641 N N . GLU A 1 85 ? -8.582 9.726 11.079 1.00 85.69 85 GLU A N 1
ATOM 642 C CA . GLU A 1 85 ? -8.780 10.297 12.409 1.00 85.69 85 GLU A CA 1
ATOM 643 C C . GLU A 1 85 ? -9.973 11.251 12.370 1.00 85.69 85 GLU A C 1
ATOM 645 O O . GLU A 1 85 ? -9.928 12.305 11.739 1.00 85.69 85 GLU A O 1
ATOM 650 N N . THR A 1 86 ? -11.066 10.876 13.034 1.00 77.25 86 THR A N 1
ATOM 651 C CA . THR A 1 86 ? -12.190 11.784 13.268 1.00 77.25 86 THR A CA 1
ATOM 652 C C . THR A 1 86 ? -11.925 12.554 14.552 1.00 77.25 86 THR A C 1
ATOM 654 O O . THR A 1 86 ? -11.970 11.980 15.642 1.00 77.25 86 THR A O 1
ATOM 657 N N . THR A 1 87 ? -11.661 13.854 14.457 1.00 78.69 87 THR A N 1
ATOM 658 C CA . THR A 1 87 ? -11.653 14.714 15.639 1.00 78.69 87 THR A CA 1
ATOM 659 C C . THR A 1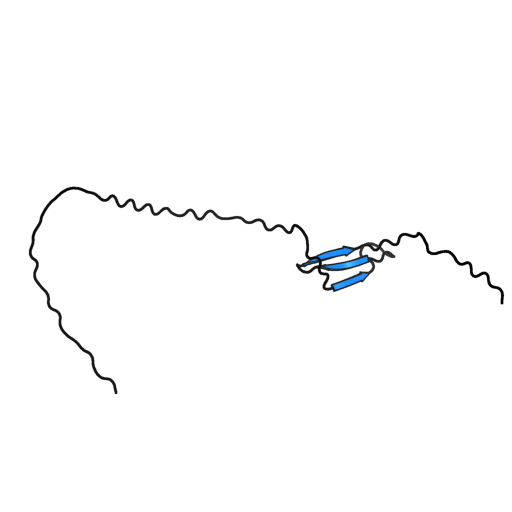 87 ? -13.093 14.871 16.128 1.00 78.69 87 THR A C 1
ATOM 661 O O . THR A 1 87 ? -13.934 15.496 15.486 1.00 78.69 87 THR A O 1
ATOM 664 N N . THR A 1 88 ? -13.417 14.272 17.273 1.00 65.00 88 THR A N 1
ATOM 665 C CA . THR A 1 88 ? -14.678 14.516 17.987 1.00 65.00 88 THR A CA 1
ATOM 666 C C . THR A 1 88 ? -14.670 15.937 18.543 1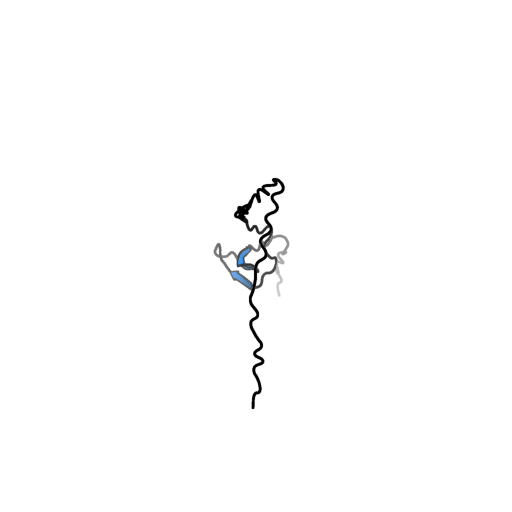.00 65.00 88 THR A C 1
ATOM 668 O O . THR A 1 88 ? -14.316 16.169 19.695 1.00 65.00 88 THR A O 1
ATOM 671 N N . GLY A 1 89 ? -15.017 16.908 17.707 1.00 61.47 89 GLY A N 1
ATOM 672 C CA . GLY A 1 89 ? -15.154 18.306 18.092 1.00 61.47 89 GLY A CA 1
ATOM 673 C C . GLY A 1 89 ? -16.093 19.023 17.134 1.00 61.47 89 GLY A C 1
ATOM 674 O O . GLY A 1 89 ? -15.630 19.604 16.161 1.00 61.47 89 GLY A O 1
ATOM 675 N N . GLY A 1 90 ? -17.404 18.976 17.403 1.00 57.31 90 GLY A N 1
ATOM 676 C CA . GLY A 1 90 ? -18.373 19.859 16.734 1.00 57.31 90 GLY A CA 1
ATOM 677 C C . GLY A 1 90 ? -19.641 19.232 16.145 1.00 57.31 90 GLY A C 1
ATOM 678 O O . GLY A 1 90 ? -20.254 19.856 15.289 1.00 57.31 90 GLY A O 1
ATOM 679 N N . GLY A 1 91 ? -20.067 18.039 16.570 1.00 54.88 91 GLY A N 1
ATOM 680 C CA . GLY A 1 91 ? -21.405 17.515 16.261 1.00 54.88 91 GLY A CA 1
ATOM 681 C C . GLY A 1 91 ? -22.319 17.678 17.468 1.00 54.88 91 GLY A C 1
ATOM 682 O O . GLY A 1 91 ? -22.325 16.813 18.338 1.00 54.88 91 GLY A O 1
ATOM 683 N N . GLY A 1 92 ? -23.004 18.820 17.566 1.00 52.44 92 GLY A N 1
ATOM 684 C CA . GLY A 1 92 ? -23.897 19.151 18.674 1.00 52.44 92 GLY A CA 1
ATOM 685 C C . GLY A 1 92 ? -24.948 18.069 18.907 1.00 52.44 92 GLY A C 1
ATOM 686 O O . GLY A 1 92 ? -25.669 17.685 17.989 1.0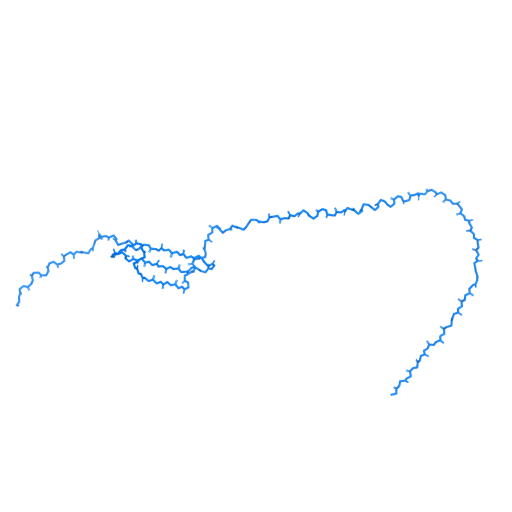0 52.44 92 GLY A O 1
ATOM 687 N N . GLY A 1 93 ? -25.032 17.601 20.152 1.00 55.06 93 GLY A N 1
ATOM 688 C CA . GLY A 1 93 ? -26.183 16.858 20.636 1.00 55.06 93 GLY A CA 1
ATOM 689 C C . GLY A 1 93 ? -27.414 17.751 20.553 1.00 55.06 93 GLY A C 1
ATOM 690 O O . GLY A 1 93 ? -27.619 18.612 21.404 1.00 55.06 93 GLY A O 1
ATOM 691 N N . GLY A 1 94 ? -28.207 17.569 19.502 1.00 54.28 94 GLY A N 1
ATOM 692 C CA . GLY A 1 94 ? -29.604 17.965 19.496 1.00 54.28 94 GLY A CA 1
ATOM 693 C C . GLY A 1 94 ? -30.375 16.889 20.241 1.00 54.28 94 GLY A C 1
ATOM 694 O O . GLY A 1 94 ? -30.677 15.848 19.664 1.00 54.28 94 GLY A O 1
ATOM 695 N N . GLY A 1 95 ? -30.618 17.112 21.533 1.00 57.09 95 GLY A N 1
ATOM 696 C CA . GLY A 1 95 ? -31.695 16.429 22.236 1.00 57.09 95 GLY A CA 1
ATOM 697 C C . GLY A 1 95 ? -33.003 16.859 21.587 1.00 57.09 95 GLY A C 1
ATOM 698 O O . GLY A 1 95 ? -33.441 17.991 21.776 1.00 57.09 95 GLY A O 1
ATOM 699 N N . ASP A 1 96 ? -33.560 15.988 20.755 1.00 63.91 96 ASP A N 1
ATOM 700 C CA . ASP A 1 96 ? -34.936 16.088 20.283 1.00 63.91 96 ASP A CA 1
ATOM 701 C C . ASP A 1 96 ? -35.845 15.508 21.374 1.00 63.91 96 ASP A C 1
ATOM 703 O O . ASP A 1 96 ? -36.302 14.371 21.295 1.00 63.91 96 ASP A O 1
ATOM 707 N N . ASP A 1 97 ? -36.023 16.282 22.447 1.00 62.62 97 ASP A N 1
ATOM 708 C CA . ASP A 1 97 ? -37.106 16.093 23.411 1.00 62.62 97 ASP A CA 1
ATOM 709 C C . ASP A 1 97 ? -38.323 16.882 22.893 1.00 62.62 97 ASP A C 1
ATOM 711 O O . ASP A 1 97 ? -38.637 17.975 23.370 1.00 62.62 97 ASP A O 1
ATOM 715 N N . GLY A 1 98 ? -38.960 16.360 21.844 1.00 58.22 98 GLY A N 1
ATOM 716 C CA . GLY A 1 98 ? -40.164 16.916 21.231 1.00 58.22 98 GLY A CA 1
ATOM 717 C C . GLY A 1 98 ? -41.371 15.999 21.418 1.00 58.22 98 GLY A C 1
ATOM 718 O O . GLY A 1 98 ? -41.586 15.084 20.631 1.00 58.22 98 GLY A O 1
ATOM 719 N N . ASP A 1 99 ? -42.148 16.268 22.466 1.00 64.50 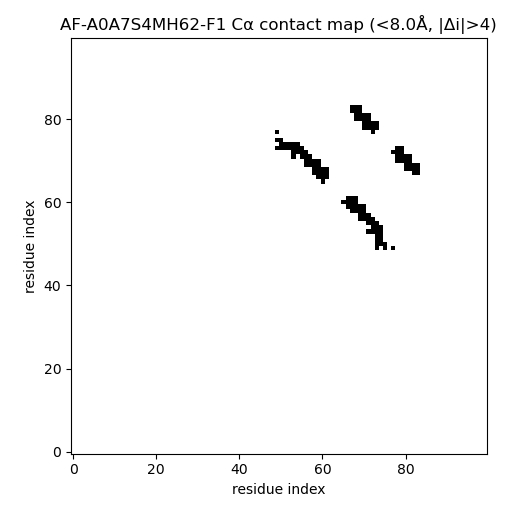99 ASP A N 1
ATOM 720 C CA . ASP A 1 99 ? -43.506 15.764 22.715 1.00 64.50 99 ASP A CA 1
ATOM 721 C C . ASP A 1 99 ? -44.462 16.102 21.548 1.00 64.50 99 ASP A C 1
ATOM 723 O O . ASP A 1 99 ? -44.438 17.225 21.028 1.00 64.50 99 ASP A O 1
ATOM 727 N N . GLY A 1 100 ? -45.296 15.136 21.147 1.00 51.81 100 GLY A N 1
ATOM 728 C CA . GLY A 1 100 ? -46.287 15.242 20.068 1.00 51.81 100 GLY A CA 1
ATOM 729 C C . GLY A 1 100 ? -47.230 14.047 20.003 1.00 51.81 100 GLY A C 1
ATOM 730 O O . GLY A 1 100 ? -46.751 12.943 19.660 1.00 51.81 100 GLY A O 1
#

Sequence (100 aa):
ARPASNRYQHHQQPNHHRQKSTSSSAESVETMAANPTVSELKLLDLTLKHAGSIPSSVMGEFTSTGRQEIAAIRSGGAVELYRIETTTGGGGGGGDDGDG

pLDDT: mean 72.68, std 19.76, range [42.16, 97.69]

Mean predicted aligned error: 19.76 Å

Foldseek 3Di:
DDDDDDDDDDDDDDDDDDDDDDDDDPPPPPPPPVVVPVPDDDDDDDDPDFAPDFPDKDWDDDPDPPFIWIWTAGDVGDIDIGGDDDDPDDDDPPPPPDDD